Protein AF-A0A7V5CIL2-F1 (afdb_monomer_lite)

Structure (mmCIF, N/CA/C/O backbone):
data_AF-A0A7V5CIL2-F1
#
_entry.id   AF-A0A7V5CIL2-F1
#
loop_
_atom_site.group_PDB
_atom_site.id
_atom_site.type_symbol
_atom_site.label_atom_id
_atom_site.label_alt_id
_atom_site.label_comp_id
_atom_site.label_asym_id
_atom_site.label_entity_id
_atom_site.label_seq_id
_atom_site.pdbx_PDB_ins_code
_atom_site.Cartn_x
_atom_site.Cartn_y
_atom_site.Cartn_z
_atom_site.occupancy
_atom_site.B_iso_or_equiv
_atom_site.auth_seq_id
_atom_site.auth_comp_id
_atom_site.auth_asym_id
_atom_site.auth_atom_id
_atom_site.pdbx_PDB_model_num
ATOM 1 N N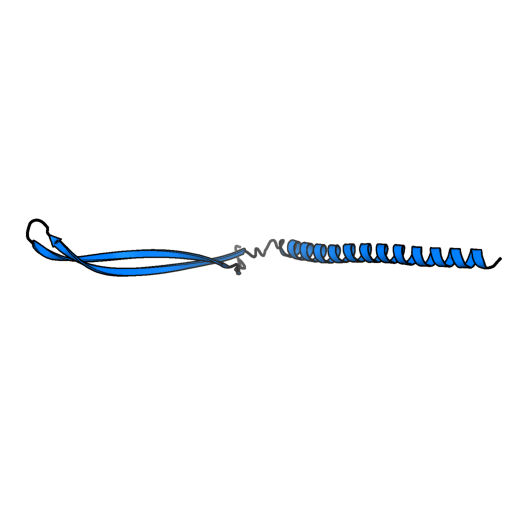 . MET A 1 1 ? 38.265 7.151 -47.325 1.00 55.19 1 MET A N 1
ATOM 2 C CA . MET A 1 1 ? 36.914 7.677 -47.001 1.00 55.19 1 MET A CA 1
ATOM 3 C C . MET A 1 1 ? 36.139 6.842 -45.958 1.00 55.19 1 MET A C 1
ATOM 5 O O . MET A 1 1 ? 34.947 7.054 -45.795 1.00 55.19 1 MET A O 1
ATOM 9 N N . HIS A 1 2 ? 36.785 5.976 -45.162 1.00 60.03 2 HIS A N 1
ATOM 10 C CA . HIS A 1 2 ? 36.087 5.050 -44.244 1.00 60.03 2 HIS A CA 1
ATOM 11 C C . HIS A 1 2 ? 35.581 5.671 -42.927 1.00 60.03 2 HIS A C 1
ATOM 13 O O . HIS A 1 2 ? 34.671 5.134 -42.307 1.00 60.03 2 HIS A O 1
ATOM 19 N N . LYS A 1 3 ? 36.109 6.835 -42.518 1.00 70.31 3 LYS A N 1
ATOM 20 C CA . LYS A 1 3 ? 35.772 7.454 -41.221 1.00 70.31 3 LYS A CA 1
ATOM 21 C C . LYS A 1 3 ? 34.318 7.945 -41.127 1.00 70.31 3 LYS A C 1
ATOM 23 O O . LYS A 1 3 ? 33.724 7.878 -40.063 1.00 70.31 3 LYS A O 1
ATOM 28 N N . LYS A 1 4 ? 33.719 8.391 -42.240 1.00 73.56 4 LYS A N 1
ATOM 29 C CA . LYS A 1 4 ? 32.335 8.908 -42.257 1.00 73.56 4 LYS A CA 1
ATOM 30 C C . LYS A 1 4 ? 31.290 7.796 -42.090 1.00 73.56 4 LYS A C 1
ATOM 32 O O . LYS A 1 4 ? 30.311 7.985 -41.378 1.00 73.56 4 LYS A O 1
ATOM 37 N N . ALA A 1 5 ? 31.524 6.641 -42.716 1.00 77.75 5 ALA A N 1
ATOM 38 C CA . ALA A 1 5 ? 30.656 5.470 -42.590 1.00 77.75 5 ALA A CA 1
ATOM 39 C C . ALA A 1 5 ? 30.750 4.820 -41.194 1.00 77.75 5 ALA A C 1
ATOM 41 O O . ALA A 1 5 ? 29.776 4.270 -40.697 1.00 77.75 5 ALA A O 1
ATOM 42 N N . GLN A 1 6 ? 31.905 4.921 -40.532 1.00 82.31 6 GLN A N 1
ATOM 43 C CA . GLN A 1 6 ? 32.068 4.426 -39.166 1.00 82.31 6 GLN A CA 1
ATOM 44 C C . GLN A 1 6 ? 31.294 5.282 -38.153 1.00 82.31 6 GLN A C 1
ATOM 46 O O . GLN A 1 6 ? 30.562 4.739 -37.333 1.00 82.31 6 GLN A O 1
ATOM 51 N N . SER A 1 7 ? 31.377 6.612 -38.256 1.00 84.81 7 SER A N 1
ATOM 52 C CA . SER A 1 7 ? 30.639 7.502 -37.352 1.00 84.81 7 SER A CA 1
ATOM 53 C C . SER A 1 7 ? 29.121 7.399 -37.524 1.00 84.81 7 SER A C 1
ATOM 55 O O . SER A 1 7 ? 28.398 7.443 -36.538 1.00 84.81 7 SER A O 1
ATOM 57 N N . ILE A 1 8 ? 28.603 7.215 -38.748 1.00 91.56 8 ILE A N 1
ATOM 58 C CA . ILE A 1 8 ? 27.147 7.072 -38.944 1.00 91.56 8 ILE A CA 1
ATOM 59 C C . ILE A 1 8 ? 26.597 5.766 -38.352 1.00 91.56 8 ILE A C 1
ATOM 61 O O . ILE A 1 8 ? 25.478 5.755 -37.847 1.00 91.56 8 ILE A O 1
ATOM 65 N N . ILE A 1 9 ? 27.393 4.689 -38.354 1.00 90.75 9 ILE A N 1
ATOM 66 C CA . ILE A 1 9 ? 27.027 3.421 -37.708 1.00 90.75 9 ILE A CA 1
ATOM 67 C C . ILE A 1 9 ? 26.960 3.590 -36.190 1.00 90.75 9 ILE A C 1
ATOM 69 O O . ILE A 1 9 ? 26.034 3.089 -35.559 1.00 90.75 9 ILE A O 1
ATOM 73 N N . GLU A 1 10 ? 27.895 4.333 -35.605 1.00 88.31 10 GLU A N 1
ATOM 74 C CA . GLU A 1 10 ? 27.908 4.599 -34.167 1.00 88.31 10 GLU A CA 1
ATOM 75 C C . GLU A 1 10 ? 26.642 5.347 -33.715 1.00 88.31 10 GLU A C 1
ATOM 77 O O . GLU A 1 10 ? 25.959 4.914 -32.783 1.00 88.31 10 GLU A O 1
ATOM 82 N N . TYR A 1 11 ? 26.249 6.396 -34.446 1.00 92.94 11 TYR A N 1
ATOM 83 C CA . TYR A 1 11 ? 25.000 7.113 -34.170 1.00 92.94 11 TYR A CA 1
ATOM 84 C C . TYR A 1 11 ? 23.754 6.249 -34.408 1.00 92.94 11 TYR A C 1
ATOM 86 O O . TYR A 1 11 ? 22.789 6.345 -33.648 1.00 92.94 11 TYR A O 1
ATOM 94 N N . ALA A 1 12 ? 23.765 5.380 -35.423 1.00 94.00 12 ALA A N 1
ATOM 95 C CA . ALA A 1 12 ? 22.652 4.474 -35.699 1.00 94.00 12 ALA A CA 1
ATOM 96 C C . ALA A 1 12 ? 22.435 3.459 -34.565 1.00 94.00 12 ALA A C 1
ATOM 98 O O . ALA A 1 12 ? 21.294 3.218 -34.171 1.00 94.00 12 ALA A O 1
ATOM 99 N N . VAL A 1 13 ? 23.514 2.904 -34.003 1.00 94.94 13 VAL A N 1
ATOM 100 C CA . VAL A 1 13 ? 23.432 1.968 -32.870 1.00 94.94 13 VAL A CA 1
ATOM 101 C C . VAL A 1 13 ? 22.932 2.673 -31.610 1.00 94.94 13 VAL A C 1
ATOM 103 O O .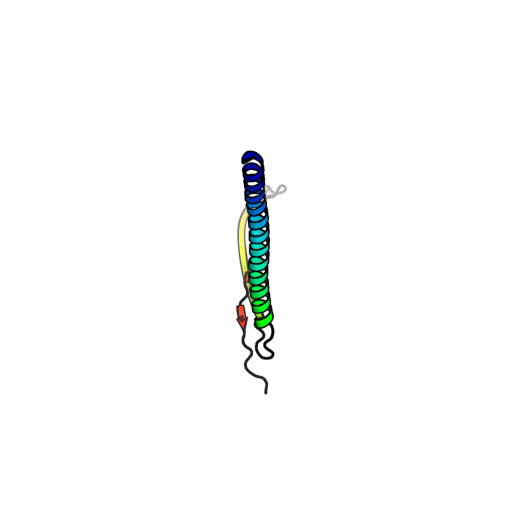 VAL A 1 13 ? 22.041 2.156 -30.936 1.00 94.94 13 VAL A O 1
ATOM 106 N N . MET A 1 14 ? 23.430 3.878 -31.318 1.00 95.19 14 MET A N 1
ATOM 107 C CA . MET A 1 14 ? 22.947 4.660 -30.177 1.00 95.19 14 MET A CA 1
ATOM 108 C C . MET A 1 14 ? 21.442 4.957 -30.294 1.00 95.19 14 MET A C 1
ATOM 110 O O . MET A 1 14 ? 20.691 4.772 -29.333 1.00 95.19 14 MET A O 1
ATOM 114 N N . LEU A 1 15 ? 20.985 5.366 -31.480 1.00 94.44 15 LEU A N 1
ATOM 115 C CA . LEU A 1 15 ? 19.575 5.645 -31.739 1.00 94.44 15 LEU A CA 1
ATOM 116 C C . LEU A 1 15 ? 18.710 4.381 -31.613 1.00 94.44 15 LEU A C 1
ATOM 118 O O . LEU A 1 15 ? 17.639 4.430 -31.007 1.00 94.44 15 LEU A O 1
ATOM 122 N N . ALA A 1 16 ? 19.179 3.243 -32.133 1.00 96.38 16 ALA A N 1
ATOM 123 C CA . ALA A 1 16 ? 18.475 1.968 -32.033 1.00 96.38 16 ALA A CA 1
ATOM 124 C C . ALA A 1 16 ? 18.260 1.538 -30.572 1.00 96.38 16 ALA A C 1
ATOM 126 O O . ALA A 1 16 ? 17.161 1.107 -30.222 1.00 96.38 16 ALA A O 1
ATOM 127 N N . CYS A 1 17 ? 19.259 1.724 -29.701 1.00 96.56 17 CYS A N 1
ATOM 128 C CA . CYS A 1 17 ? 19.128 1.453 -28.267 1.00 96.56 17 CYS A CA 1
ATOM 129 C C . CYS A 1 17 ? 18.032 2.304 -27.608 1.00 96.56 17 CYS A C 1
ATOM 131 O O . CYS A 1 17 ? 17.225 1.782 -26.838 1.00 96.56 17 CYS A O 1
ATOM 133 N N . ILE A 1 18 ? 17.962 3.598 -27.937 1.00 96.75 18 ILE A N 1
ATOM 134 C CA . ILE A 1 18 ? 16.936 4.505 -27.398 1.00 96.75 18 ILE A CA 1
ATOM 135 C C . ILE A 1 18 ? 15.543 4.070 -27.862 1.00 96.75 18 ILE A C 1
ATOM 137 O O . ILE A 1 18 ? 14.626 3.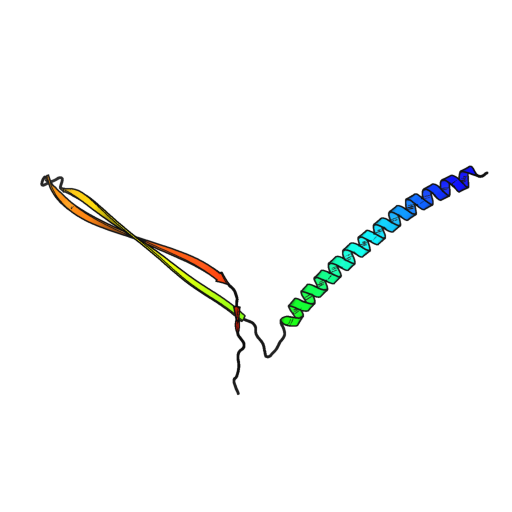944 -27.050 1.00 96.75 18 ILE A O 1
ATOM 141 N N . VAL A 1 19 ? 15.380 3.788 -29.157 1.00 97.25 19 VAL A N 1
ATOM 142 C CA . VAL A 1 19 ? 14.098 3.336 -29.718 1.00 97.25 19 VAL A CA 1
ATOM 143 C C . VAL A 1 19 ? 13.658 2.015 -29.083 1.00 97.25 19 VAL A C 1
ATOM 145 O O . VAL A 1 19 ? 12.492 1.871 -28.711 1.00 97.25 19 VAL A O 1
ATOM 148 N N . PHE A 1 20 ? 14.582 1.072 -28.893 1.00 97.19 20 PHE A N 1
ATOM 149 C CA . PHE A 1 20 ? 14.287 -0.205 -28.249 1.00 97.19 20 PHE A CA 1
ATOM 150 C C . PHE A 1 20 ? 13.811 -0.026 -26.800 1.00 97.19 20 PHE A C 1
ATOM 152 O O . PHE A 1 20 ? 12.812 -0.628 -26.404 1.00 97.19 20 PHE A O 1
ATOM 159 N N . ALA A 1 21 ? 14.459 0.854 -26.031 1.00 96.19 21 ALA A N 1
ATOM 160 C CA . ALA A 1 21 ? 14.053 1.165 -24.661 1.00 96.19 21 ALA A CA 1
ATOM 161 C C . ALA A 1 21 ? 12.639 1.774 -24.594 1.00 96.19 21 ALA A C 1
ATOM 163 O O . ALA A 1 21 ? 11.828 1.374 -23.756 1.00 96.19 21 ALA A O 1
ATOM 164 N N . LEU A 1 22 ? 12.306 2.687 -25.511 1.00 96.19 22 LEU A N 1
ATOM 165 C CA . LEU A 1 22 ? 10.973 3.296 -25.579 1.00 96.19 22 LEU A CA 1
ATOM 166 C C . LEU A 1 22 ? 9.884 2.271 -25.929 1.00 96.19 22 LEU A C 1
ATOM 168 O O . LEU A 1 22 ? 8.813 2.264 -25.317 1.00 96.19 22 LEU A O 1
ATOM 172 N N . ILE A 1 23 ? 10.157 1.372 -26.881 1.00 96.25 23 ILE A N 1
ATOM 173 C CA . ILE A 1 23 ? 9.232 0.289 -27.241 1.00 96.25 23 ILE A CA 1
ATOM 174 C C . ILE A 1 23 ? 9.029 -0.656 -26.051 1.00 96.25 23 ILE A C 1
ATOM 176 O O . ILE A 1 23 ? 7.888 -1.003 -25.736 1.00 96.25 23 ILE A O 1
ATOM 180 N N . ALA A 1 24 ? 10.108 -1.032 -25.358 1.00 95.25 24 ALA A N 1
ATOM 181 C CA . ALA A 1 24 ? 10.040 -1.885 -24.175 1.00 95.25 24 ALA A CA 1
ATOM 182 C C . ALA A 1 24 ? 9.188 -1.251 -23.063 1.00 95.25 24 ALA A C 1
ATOM 184 O O . ALA A 1 24 ? 8.319 -1.918 -22.498 1.00 95.25 24 ALA A O 1
ATOM 185 N N . MET A 1 25 ? 9.361 0.049 -22.803 1.00 94.19 25 MET A N 1
ATOM 186 C CA . MET A 1 25 ? 8.564 0.774 -21.811 1.00 94.19 25 MET A CA 1
ATOM 187 C C . MET A 1 25 ? 7.078 0.828 -22.190 1.00 94.19 25 MET A C 1
ATOM 189 O O . MET A 1 25 ? 6.213 0.556 -21.354 1.00 94.19 25 MET A O 1
ATOM 193 N N . ARG A 1 26 ? 6.756 1.099 -23.463 1.00 91.31 26 ARG A N 1
ATOM 194 C CA . ARG A 1 26 ? 5.368 1.077 -23.959 1.00 91.31 26 ARG A CA 1
ATOM 195 C C . ARG A 1 26 ? 4.722 -0.299 -23.778 1.00 91.31 26 ARG A C 1
ATOM 197 O O . ARG A 1 26 ? 3.553 -0.406 -23.397 1.00 91.31 26 ARG A O 1
ATOM 204 N N . LEU A 1 27 ? 5.477 -1.357 -24.050 1.00 90.88 27 LEU A N 1
ATOM 205 C CA . LEU A 1 27 ? 5.010 -2.733 -23.935 1.00 90.88 27 LEU A CA 1
ATOM 206 C C . LEU A 1 27 ? 4.797 -3.155 -22.472 1.00 90.88 27 LEU A C 1
ATOM 208 O O . LEU A 1 27 ? 3.845 -3.870 -22.169 1.00 90.88 27 LEU A O 1
ATOM 212 N N . TYR A 1 28 ? 5.639 -2.672 -21.557 1.00 91.50 28 TYR A N 1
ATOM 213 C CA . TYR A 1 28 ? 5.476 -2.882 -20.118 1.00 91.50 28 TYR A CA 1
ATOM 214 C C . TYR A 1 28 ? 4.172 -2.261 -19.597 1.00 91.50 28 TYR A C 1
ATOM 216 O O . TYR A 1 28 ? 3.374 -2.945 -18.956 1.00 91.50 28 TYR A O 1
ATOM 224 N N . ILE A 1 29 ? 3.917 -0.992 -19.937 1.00 89.12 29 ILE A N 1
ATOM 225 C CA . ILE A 1 29 ? 2.712 -0.268 -19.500 1.00 89.12 29 ILE A CA 1
ATOM 226 C C . ILE A 1 29 ? 1.448 -0.956 -20.025 1.00 89.12 29 ILE A C 1
ATOM 228 O O . ILE A 1 29 ? 0.523 -1.226 -19.262 1.00 89.12 29 ILE A O 1
ATOM 232 N N . THR A 1 30 ? 1.417 -1.285 -21.318 1.00 88.19 30 THR A N 1
ATOM 233 C CA . THR A 1 30 ? 0.241 -1.918 -21.937 1.00 88.19 30 THR A CA 1
ATOM 234 C C . THR A 1 30 ? -0.046 -3.306 -21.366 1.00 88.19 30 THR A C 1
ATOM 236 O O . THR A 1 30 ? -1.208 -3.616 -21.117 1.00 88.19 30 THR A O 1
ATOM 239 N N . ARG A 1 31 ? 0.980 -4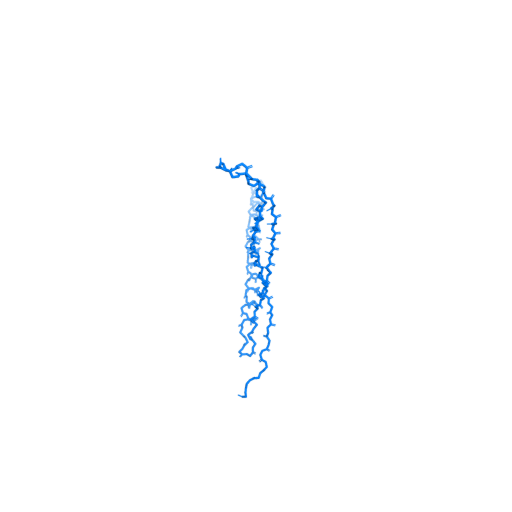.113 -21.059 1.00 87.56 31 ARG A N 1
ATOM 240 C CA . ARG A 1 31 ? 0.798 -5.407 -20.376 1.00 87.56 31 ARG A CA 1
ATOM 241 C C . ARG A 1 31 ? 0.307 -5.257 -18.939 1.00 87.56 31 ARG A C 1
ATOM 243 O O . ARG A 1 31 ? -0.589 -5.991 -18.531 1.00 87.56 31 ARG A O 1
ATOM 250 N N . GLY A 1 32 ? 0.839 -4.291 -18.189 1.00 83.50 32 GLY A N 1
ATOM 251 C CA . GLY A 1 32 ? 0.375 -4.005 -16.829 1.00 83.50 32 GLY A CA 1
ATOM 252 C C . GLY A 1 32 ? -1.085 -3.546 -16.797 1.00 83.50 32 GLY A C 1
ATOM 253 O O . GLY A 1 32 ? -1.868 -4.011 -15.970 1.00 83.50 32 GLY A O 1
ATOM 254 N N . MET A 1 33 ? -1.476 -2.685 -17.739 1.00 82.81 33 MET A N 1
ATOM 255 C CA . MET A 1 33 ? -2.862 -2.237 -17.877 1.00 82.81 33 MET A CA 1
ATOM 256 C C . MET A 1 33 ? -3.798 -3.368 -18.300 1.00 82.81 33 MET A C 1
ATOM 258 O O . MET A 1 33 ? -4.873 -3.483 -17.729 1.00 82.81 33 MET A O 1
ATOM 262 N N . GLN A 1 34 ? -3.403 -4.226 -19.244 1.00 83.06 34 GLN A N 1
ATOM 263 C CA . GLN A 1 34 ? -4.213 -5.381 -19.648 1.00 83.06 34 GLN A CA 1
ATOM 264 C C . GLN A 1 34 ? -4.437 -6.365 -18.494 1.00 83.06 34 GLN A C 1
ATOM 266 O O . GLN A 1 34 ? -5.552 -6.845 -18.331 1.00 83.06 34 GLN A O 1
ATOM 271 N N . GLY A 1 35 ? -3.424 -6.612 -17.656 1.00 81.94 35 GLY A N 1
ATOM 272 C CA . GLY A 1 35 ? -3.578 -7.436 -16.452 1.00 81.94 35 GLY A CA 1
ATOM 273 C C . GLY A 1 35 ? -4.563 -6.836 -15.445 1.00 81.94 35 GLY A C 1
ATOM 274 O O . GLY A 1 35 ? -5.436 -7.538 -14.947 1.00 81.94 35 GLY A O 1
ATOM 275 N N . ARG A 1 36 ? -4.485 -5.521 -15.207 1.00 79.50 36 ARG A N 1
ATOM 276 C CA . ARG A 1 36 ? -5.435 -4.814 -14.330 1.00 79.50 36 ARG A CA 1
ATOM 277 C C . ARG A 1 36 ? -6.845 -4.755 -14.908 1.00 79.50 36 ARG A C 1
ATOM 279 O O . ARG A 1 36 ? -7.802 -4.956 -14.179 1.00 79.50 36 ARG A O 1
ATOM 286 N N . LEU A 1 37 ? -6.987 -4.498 -16.207 1.00 76.12 37 LEU A N 1
ATOM 287 C CA . LEU A 1 37 ? -8.284 -4.496 -16.886 1.00 76.12 37 LEU A CA 1
ATOM 288 C C . LEU A 1 37 ? -8.918 -5.886 -16.874 1.00 76.12 37 LEU A C 1
ATOM 290 O O . LEU A 1 37 ? -10.124 -5.982 -16.706 1.00 76.12 37 LEU A O 1
ATOM 294 N N . ARG A 1 38 ? -8.118 -6.949 -17.012 1.00 77.62 38 ARG A N 1
ATOM 295 C CA . ARG A 1 38 ? -8.569 -8.335 -16.858 1.00 77.62 38 ARG A CA 1
ATOM 296 C C . ARG A 1 38 ? -9.075 -8.595 -15.440 1.00 77.62 38 ARG A C 1
ATOM 298 O O . ARG A 1 38 ? -10.178 -9.092 -15.308 1.00 77.62 38 ARG A O 1
ATOM 305 N N . GLN A 1 39 ? -8.318 -8.199 -14.416 1.00 77.25 39 GLN A N 1
ATOM 306 C CA . GLN A 1 39 ? -8.741 -8.310 -13.013 1.00 77.25 39 GLN A CA 1
ATOM 307 C C . GLN A 1 39 ? -10.049 -7.555 -12.756 1.00 77.25 39 GLN A C 1
ATOM 309 O O . GLN A 1 39 ? -11.001 -8.139 -12.267 1.00 77.25 39 GLN A O 1
ATOM 314 N N . VAL A 1 40 ? -10.141 -6.295 -13.189 1.00 75.19 40 VAL A N 1
ATOM 315 C CA . VAL A 1 40 ? -11.361 -5.487 -13.039 1.00 75.19 40 VAL A CA 1
ATOM 316 C C . VAL A 1 40 ? -12.533 -6.070 -13.834 1.00 75.19 40 VAL A C 1
ATOM 318 O O . VAL A 1 40 ? -13.662 -6.039 -13.363 1.00 75.19 40 VAL A O 1
ATOM 321 N N . ALA A 1 41 ? -12.299 -6.600 -15.035 1.00 74.31 41 ALA A N 1
ATOM 322 C CA . ALA A 1 41 ? -13.341 -7.253 -15.823 1.00 74.31 41 ALA A CA 1
ATOM 323 C C . ALA A 1 41 ? -13.803 -8.573 -15.189 1.00 74.31 41 ALA A C 1
ATOM 325 O O . ALA A 1 41 ? -14.993 -8.864 -15.231 1.00 74.31 41 ALA A O 1
ATOM 326 N N . ASP A 1 42 ? -12.892 -9.342 -14.591 1.00 71.25 42 ASP A N 1
ATOM 327 C CA . ASP A 1 42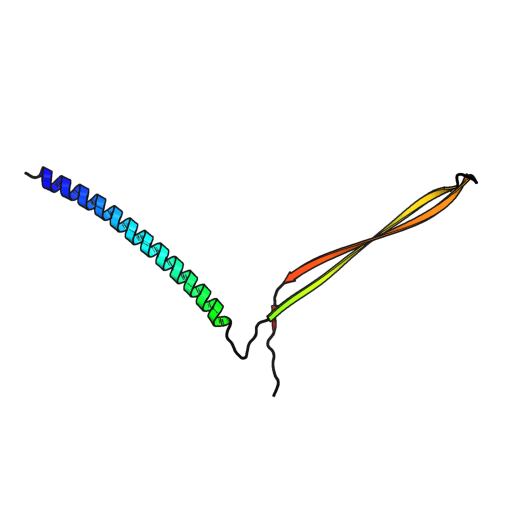 ? -13.209 -10.575 -13.868 1.00 71.25 42 ASP A CA 1
ATOM 328 C C . ASP A 1 42 ? -13.940 -10.261 -12.535 1.00 71.25 42 ASP A C 1
ATOM 330 O O . ASP A 1 42 ? -14.858 -10.992 -12.163 1.00 71.25 42 ASP A O 1
ATOM 334 N N . ASP A 1 43 ? -13.626 -9.146 -11.861 1.00 66.75 43 ASP A N 1
ATOM 335 C CA . ASP A 1 43 ? -14.336 -8.658 -10.662 1.00 66.75 43 ASP A CA 1
ATOM 336 C C . ASP A 1 43 ? -15.743 -8.128 -10.996 1.00 66.75 43 ASP A C 1
ATOM 338 O O . ASP A 1 43 ? -16.722 -8.451 -10.325 1.00 66.75 43 ASP A O 1
ATOM 342 N N . LEU A 1 44 ? -15.874 -7.337 -12.067 1.00 64.62 44 LEU A N 1
ATOM 343 C CA . LEU A 1 44 ? -17.171 -6.837 -12.541 1.00 64.62 44 LEU A CA 1
ATOM 344 C C . LEU A 1 44 ? -18.026 -7.950 -13.165 1.00 64.62 44 LEU A C 1
ATOM 346 O O . LEU A 1 44 ? -19.250 -7.914 -13.061 1.00 64.62 44 LEU A O 1
ATOM 350 N N . GLY A 1 45 ? -17.401 -8.937 -13.808 1.00 63.41 45 GLY A N 1
ATOM 351 C CA . GLY A 1 45 ? -18.077 -10.078 -14.426 1.00 63.41 45 GLY A CA 1
ATOM 352 C C . GLY A 1 45 ? -18.673 -11.052 -13.408 1.00 63.41 45 GLY A C 1
ATOM 353 O O . GLY A 1 45 ? -19.717 -11.638 -13.674 1.00 63.41 45 GLY A O 1
ATOM 354 N N . GLN A 1 46 ? -18.065 -11.181 -12.227 1.00 59.47 46 GLN A N 1
ATOM 355 C CA . GLN A 1 46 ? -18.616 -11.962 -11.111 1.00 59.47 46 GLN A CA 1
ATOM 356 C C . GLN A 1 46 ? -19.750 -11.243 -10.362 1.00 59.47 46 GLN A C 1
ATOM 358 O O . GLN A 1 46 ? -20.456 -11.872 -9.580 1.00 59.47 46 GLN A O 1
ATOM 363 N N . ALA A 1 47 ? -19.953 -9.943 -10.599 1.00 55.66 47 ALA A N 1
ATOM 364 C CA . ALA A 1 47 ? -20.958 -9.140 -9.903 1.00 55.66 47 ALA A CA 1
ATOM 365 C C . ALA A 1 47 ? -22.358 -9.172 -10.548 1.00 55.66 47 ALA A C 1
ATOM 367 O O . ALA A 1 47 ? -23.290 -8.589 -9.994 1.00 55.66 47 ALA A O 1
ATOM 368 N N . TYR A 1 48 ? -22.536 -9.824 -11.705 1.00 53.91 48 TYR A N 1
ATOM 369 C CA . TYR A 1 48 ? -23.850 -9.969 -12.338 1.00 53.91 48 TYR A CA 1
ATOM 370 C C . TYR A 1 48 ? -24.245 -11.438 -12.475 1.00 53.91 48 TYR A C 1
ATOM 372 O O . TYR A 1 48 ? -24.096 -12.056 -13.528 1.00 53.91 48 TYR A O 1
ATOM 380 N N . ASP A 1 49 ? -24.810 -11.969 -11.397 1.00 56.84 49 ASP A N 1
ATOM 381 C CA . ASP A 1 49 ? -25.649 -13.157 -11.437 1.00 56.84 49 ASP A CA 1
ATOM 382 C C . ASP A 1 49 ? -27.062 -12.763 -10.958 1.00 56.84 49 ASP A C 1
ATOM 384 O O . ASP A 1 49 ? -27.240 -12.424 -9.786 1.00 56.84 49 ASP A O 1
ATOM 388 N N . PRO A 1 50 ? -28.095 -12.787 -11.827 1.00 55.28 50 PRO A N 1
ATOM 389 C CA . PRO A 1 50 ? -29.467 -12.463 -11.431 1.00 55.28 50 PRO A CA 1
ATOM 390 C C . PRO A 1 50 ? -30.070 -13.452 -10.416 1.00 55.28 50 PRO A C 1
ATOM 392 O O . PRO A 1 50 ? -31.185 -13.227 -9.947 1.00 55.28 50 PRO A O 1
ATOM 395 N N . ARG A 1 51 ? -29.368 -14.545 -10.082 1.00 52.91 51 ARG A N 1
ATOM 396 C CA . ARG A 1 51 ? -29.763 -15.560 -9.095 1.00 52.91 51 ARG A CA 1
ATOM 397 C C . ARG A 1 51 ? -28.784 -15.698 -7.921 1.00 52.91 51 ARG A C 1
ATOM 399 O O . ARG A 1 51 ? -29.123 -16.400 -6.974 1.00 52.91 51 ARG A O 1
ATOM 406 N N . HIS A 1 52 ? -27.627 -15.027 -7.937 1.00 49.22 52 HIS A N 1
ATOM 407 C CA . HIS A 1 52 ? -26.649 -15.062 -6.842 1.00 49.22 52 HIS A CA 1
ATOM 408 C C . HIS A 1 52 ? -26.222 -13.650 -6.437 1.00 49.22 52 HIS A C 1
ATOM 410 O O . HIS A 1 52 ? -25.365 -13.025 -7.053 1.00 49.22 52 HIS A O 1
ATOM 416 N N . THR A 1 53 ? -26.814 -13.150 -5.352 1.00 51.47 53 THR A N 1
ATOM 417 C CA . THR A 1 53 ? -26.309 -11.973 -4.639 1.00 51.47 53 THR A CA 1
ATOM 418 C C . THR A 1 53 ? -25.446 -12.452 -3.481 1.00 51.47 53 THR A C 1
ATOM 420 O O . THR A 1 53 ? -25.963 -12.839 -2.440 1.00 51.47 53 THR A O 1
ATOM 423 N N . THR A 1 54 ? -24.130 -12.424 -3.659 1.00 48.56 54 THR A N 1
ATOM 424 C CA . THR A 1 54 ? -23.167 -12.644 -2.575 1.00 48.56 54 THR A CA 1
ATOM 425 C C . THR A 1 54 ? -23.160 -11.390 -1.700 1.00 48.56 54 THR A C 1
ATOM 427 O O . THR A 1 54 ? -22.506 -10.402 -2.029 1.00 48.56 54 THR A O 1
ATOM 430 N N . SER A 1 55 ? -23.949 -11.385 -0.624 1.00 47.03 55 SER A N 1
ATOM 431 C CA . SER A 1 55 ? -23.882 -10.336 0.395 1.00 47.03 55 SER A CA 1
ATOM 432 C C . SER A 1 55 ? -23.043 -10.832 1.550 1.00 47.03 55 SER A C 1
ATOM 434 O O . SER A 1 55 ? -23.364 -11.841 2.167 1.00 47.03 55 SER A O 1
ATOM 436 N N . ASP A 1 56 ? -21.966 -10.111 1.811 1.00 45.56 56 ASP A N 1
ATOM 437 C CA . ASP A 1 56 ? -21.085 -10.413 2.906 1.00 45.56 56 ASP A CA 1
ATOM 438 C C . ASP A 1 56 ? -21.496 -9.605 4.157 1.00 45.56 56 ASP A C 1
ATOM 440 O O . ASP A 1 56 ? -21.394 -8.378 4.158 1.00 45.56 56 ASP A O 1
ATOM 444 N N . ILE A 1 57 ? -21.974 -10.241 5.235 1.00 52.25 57 ILE A N 1
ATOM 445 C CA . ILE A 1 57 ? -22.350 -9.521 6.474 1.00 52.25 57 ILE A CA 1
ATOM 446 C C . ILE A 1 57 ? -21.836 -10.272 7.707 1.00 52.25 57 ILE A C 1
ATOM 448 O O . ILE A 1 57 ? -22.446 -11.234 8.156 1.00 52.25 57 ILE A O 1
ATOM 452 N N . THR A 1 58 ? -20.746 -9.812 8.332 1.00 45.06 58 THR A N 1
ATOM 453 C CA . THR A 1 58 ? -20.352 -10.275 9.677 1.00 45.06 58 THR A CA 1
ATOM 454 C C . THR A 1 58 ? -20.472 -9.136 10.680 1.00 45.06 58 THR A C 1
ATOM 456 O O . THR A 1 58 ? -19.766 -8.128 10.614 1.00 45.06 58 THR A O 1
ATOM 459 N N . THR A 1 59 ? -21.375 -9.319 11.642 1.00 51.19 59 THR A N 1
ATOM 460 C CA . THR A 1 59 ? -2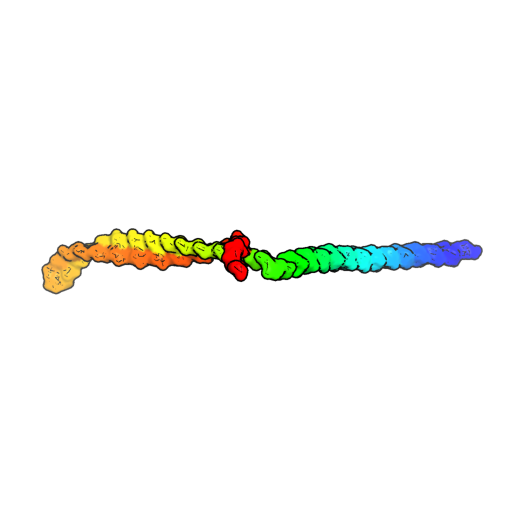1.562 -8.409 12.774 1.00 51.19 59 THR A CA 1
ATOM 461 C C . THR A 1 59 ? -21.089 -9.113 14.040 1.00 51.19 59 THR A C 1
ATOM 463 O O . THR A 1 59 ? -21.796 -9.961 14.575 1.00 51.19 59 THR A O 1
ATOM 466 N N . GLN A 1 60 ? -19.890 -8.776 14.517 1.00 44.09 60 GLN A N 1
ATOM 467 C CA . GLN A 1 60 ? -19.383 -9.242 15.805 1.00 44.09 60 GLN A CA 1
ATOM 468 C C . GLN A 1 60 ? -19.611 -8.148 16.850 1.00 44.09 60 GLN A C 1
ATOM 470 O O . GLN A 1 60 ? -19.104 -7.034 16.721 1.00 44.09 60 GLN A O 1
ATOM 475 N N . VAL A 1 61 ? -20.417 -8.458 17.866 1.00 55.00 61 VAL A N 1
ATOM 476 C CA . VAL A 1 61 ? -20.667 -7.573 19.010 1.00 55.00 61 VAL A CA 1
ATOM 477 C C . VAL A 1 61 ? -20.030 -8.219 20.233 1.00 55.00 61 VAL A C 1
ATOM 479 O O . VAL A 1 61 ? -20.567 -9.180 20.779 1.00 55.00 61 VAL A O 1
ATOM 482 N N . GLY A 1 62 ? -18.862 -7.719 20.632 1.00 54.19 62 GLY A N 1
ATOM 483 C CA . GLY A 1 62 ? -18.209 -8.070 21.890 1.00 54.19 62 GLY A CA 1
ATOM 484 C C . GLY A 1 62 ? -18.376 -6.928 22.887 1.00 54.19 62 GLY A C 1
ATOM 485 O O . GLY A 1 62 ? -18.051 -5.785 22.575 1.00 54.19 62 GLY A O 1
ATOM 486 N N . GLY A 1 63 ? -18.910 -7.224 24.071 1.00 56.97 63 GLY A N 1
ATOM 487 C CA . GLY A 1 63 ? -18.963 -6.273 25.181 1.00 56.97 63 GLY A CA 1
ATOM 488 C C . GLY A 1 63 ? -17.899 -6.623 26.211 1.00 56.97 63 GLY A C 1
ATOM 489 O O . GLY A 1 63 ? -17.885 -7.750 26.709 1.00 56.97 63 GLY A O 1
ATOM 490 N N . HIS A 1 64 ? -17.026 -5.675 26.551 1.00 57.78 64 HIS A N 1
ATOM 491 C CA . HIS A 1 64 ? -16.112 -5.819 27.679 1.00 57.78 64 HIS A CA 1
ATOM 492 C C . HIS A 1 64 ? -16.676 -5.036 28.867 1.00 57.78 64 HIS A C 1
ATOM 494 O O . HIS A 1 64 ? -16.879 -3.825 28.794 1.00 57.78 64 HIS A O 1
ATOM 500 N N . THR A 1 65 ? -17.007 -5.740 29.951 1.00 61.44 65 THR A N 1
ATOM 501 C CA . THR A 1 65 ? -17.513 -5.124 31.185 1.00 61.44 65 THR A CA 1
ATOM 502 C C . THR A 1 65 ? -16.470 -5.281 32.276 1.00 61.44 65 THR A C 1
ATOM 504 O O . THR A 1 65 ? -16.206 -6.396 32.726 1.00 61.44 65 THR A O 1
ATOM 507 N N . VAL A 1 66 ? -15.905 -4.161 32.724 1.00 68.56 66 VAL A N 1
ATOM 508 C CA . VAL A 1 66 ? -14.998 -4.129 33.874 1.00 68.56 66 VAL A CA 1
ATOM 509 C C . VAL A 1 66 ? -15.719 -3.441 35.023 1.00 68.56 66 VAL A C 1
ATOM 511 O O . VAL A 1 66 ? -16.096 -2.271 34.936 1.00 68.56 66 VAL A O 1
ATOM 514 N N . THR A 1 67 ? -15.932 -4.191 36.103 1.00 66.62 67 THR A N 1
ATOM 515 C CA . THR A 1 67 ? -16.507 -3.674 37.349 1.00 66.62 67 THR A CA 1
ATOM 516 C C . THR A 1 67 ? -15.400 -3.551 38.382 1.00 66.62 67 THR A C 1
ATOM 518 O O . THR A 1 67 ? -14.799 -4.554 38.763 1.00 66.62 67 THR A O 1
ATOM 521 N N . THR A 1 68 ? -15.150 -2.329 38.848 1.00 73.12 68 THR A N 1
ATOM 522 C CA . THR A 1 68 ? -14.183 -2.064 39.915 1.00 73.12 68 THR A CA 1
ATOM 523 C C . THR A 1 68 ? -14.930 -1.596 41.157 1.00 73.12 68 THR A C 1
ATOM 525 O O . THR A 1 68 ? -15.589 -0.554 41.144 1.00 73.12 68 THR A O 1
ATOM 528 N N . THR A 1 69 ? -14.810 -2.358 42.243 1.00 75.56 69 THR A N 1
ATOM 529 C CA . THR A 1 69 ? -15.392 -2.025 43.548 1.00 75.56 69 THR A CA 1
ATOM 530 C C . THR A 1 69 ? -14.292 -1.535 44.479 1.00 75.56 69 THR A C 1
ATOM 532 O O . THR A 1 69 ? -13.367 -2.280 44.789 1.00 75.56 69 THR A O 1
ATOM 535 N N . ASN A 1 70 ? -14.399 -0.289 44.940 1.00 79.81 70 ASN A N 1
ATOM 536 C CA . ASN A 1 70 ? -13.491 0.293 45.925 1.00 79.81 70 ASN A CA 1
ATOM 537 C C . ASN A 1 70 ? -14.262 0.643 47.200 1.00 79.81 70 ASN A C 1
ATOM 539 O O . ASN A 1 70 ? -15.330 1.255 47.146 1.00 79.81 70 ASN A O 1
ATOM 543 N N . THR A 1 71 ? -13.706 0.297 48.357 1.00 76.88 71 THR A N 1
ATOM 544 C CA . THR A 1 71 ? -14.232 0.714 49.662 1.00 76.88 71 THR A CA 1
ATOM 545 C C . THR A 1 71 ? -13.438 1.908 50.169 1.00 76.88 71 THR A C 1
ATOM 547 O O . THR A 1 71 ? -12.212 1.837 50.253 1.00 76.88 71 THR A O 1
ATOM 550 N N . GLN A 1 72 ? -14.121 2.992 50.521 1.00 77.69 72 GLN A N 1
ATOM 551 C CA . GLN A 1 72 ? -13.516 4.173 51.128 1.00 77.69 72 GLN A CA 1
ATOM 552 C C . GLN A 1 72 ? -14.113 4.391 52.513 1.00 77.69 72 GLN A C 1
ATOM 554 O O . GLN A 1 72 ? -15.323 4.282 52.704 1.00 77.69 72 GLN A O 1
ATOM 559 N N . THR A 1 73 ? -13.266 4.707 53.484 1.00 76.56 73 THR A N 1
ATOM 560 C CA . THR A 1 73 ? -13.721 5.112 54.814 1.00 76.56 73 THR A CA 1
ATOM 561 C C . THR A 1 73 ? -13.898 6.621 54.806 1.00 76.56 73 THR A C 1
ATOM 563 O O . THR A 1 73 ? -12.923 7.352 54.643 1.00 76.56 73 THR A O 1
ATOM 566 N N . ILE A 1 74 ? -15.135 7.085 54.962 1.00 78.44 74 ILE A N 1
ATOM 567 C CA . ILE A 1 74 ? -15.456 8.505 55.092 1.00 78.44 74 ILE A CA 1
ATOM 568 C C . ILE A 1 74 ? -15.666 8.808 56.569 1.00 78.44 74 ILE A C 1
ATOM 570 O O . ILE A 1 74 ? -16.475 8.164 57.237 1.00 78.44 74 ILE A O 1
ATOM 574 N N . THR A 1 75 ? -14.941 9.803 57.066 1.00 79.38 75 THR A N 1
ATOM 575 C CA . THR A 1 75 ? -15.124 10.338 58.415 1.00 79.38 75 THR A CA 1
ATOM 576 C C . THR A 1 75 ? -16.067 11.532 58.341 1.00 79.38 75 THR A C 1
ATOM 578 O O . THR A 1 75 ? -15.810 12.477 57.594 1.00 79.38 75 THR A O 1
ATOM 581 N N . ASN A 1 76 ? -17.170 11.489 59.090 1.00 78.38 76 ASN A N 1
ATOM 582 C CA . ASN A 1 76 ? -18.127 12.590 59.136 1.00 78.38 76 ASN A CA 1
ATOM 583 C C . ASN A 1 76 ? -17.513 13.781 59.906 1.00 78.38 76 ASN A C 1
ATOM 585 O O . ASN A 1 76 ? -17.162 13.608 61.077 1.00 78.38 76 ASN A O 1
ATOM 589 N N . PRO A 1 77 ? -17.368 14.971 59.293 1.00 72.94 77 PRO A N 1
ATOM 590 C CA . PRO A 1 77 ? -16.721 16.117 59.933 1.00 72.94 77 PRO A CA 1
ATOM 591 C C . PRO A 1 77 ? -17.484 16.662 61.151 1.00 72.94 77 PRO A C 1
ATOM 593 O O . PRO A 1 77 ? -16.864 17.302 61.997 1.00 72.94 77 PRO A O 1
ATOM 596 N N . ASP A 1 78 ? -18.786 16.377 61.270 1.00 78.19 78 ASP A N 1
ATOM 597 C CA . ASP A 1 78 ? -19.631 16.905 62.348 1.00 78.19 78 ASP A CA 1
ATOM 598 C C . ASP A 1 78 ? -19.737 15.961 63.562 1.00 78.19 78 ASP A C 1
ATOM 600 O O . ASP A 1 78 ? -19.972 16.417 64.680 1.00 78.19 78 ASP A O 1
ATOM 604 N N . THR A 1 79 ? -19.554 14.647 63.368 1.00 79.75 79 THR A N 1
ATOM 605 C CA . THR A 1 79 ? -19.715 13.627 64.430 1.00 79.75 79 THR A CA 1
ATOM 606 C C . THR A 1 79 ? -18.456 12.804 64.718 1.00 79.75 79 THR A C 1
ATOM 608 O O . THR A 1 79 ? -18.403 12.119 65.737 1.00 79.75 79 THR A O 1
ATOM 611 N N . GLY A 1 80 ? -17.430 12.855 63.859 1.00 75.62 80 GLY A N 1
ATOM 612 C CA . GLY A 1 80 ? -16.184 12.089 64.012 1.00 75.62 80 GLY A CA 1
ATOM 613 C C . GLY A 1 80 ? -16.320 10.580 63.763 1.00 75.62 80 GLY A C 1
ATOM 614 O O . GLY A 1 80 ? -15.353 9.837 63.928 1.00 75.62 80 GLY A O 1
ATOM 615 N N . GLU A 1 81 ? -17.502 10.112 63.363 1.00 83.50 81 GLU A N 1
ATOM 616 C CA . GLU A 1 81 ? -17.771 8.702 63.089 1.00 83.50 81 GLU A CA 1
ATOM 617 C C . GLU A 1 81 ? -17.223 8.274 61.721 1.00 83.50 81 GLU A C 1
ATOM 619 O O . GLU A 1 81 ? -17.335 8.994 60.724 1.00 83.50 81 GLU A O 1
ATOM 624 N N . ASN A 1 82 ? -16.657 7.064 61.668 1.00 80.44 82 ASN A N 1
ATOM 625 C CA . ASN A 1 82 ? -16.169 6.449 60.437 1.00 80.44 82 ASN A CA 1
ATOM 626 C C . ASN A 1 82 ? -17.266 5.593 59.804 1.00 80.44 82 ASN A C 1
ATOM 628 O O . ASN A 1 82 ? -17.732 4.627 60.404 1.00 80.44 82 ASN A O 1
ATOM 632 N N . THR A 1 83 ? -17.626 5.907 58.563 1.00 79.50 83 THR A N 1
ATOM 633 C CA . THR A 1 83 ? -18.568 5.122 57.760 1.00 79.50 83 THR A CA 1
ATOM 634 C C . THR A 1 83 ? -17.837 4.510 56.570 1.00 79.50 83 THR A C 1
ATOM 636 O O . THR A 1 83 ? -17.096 5.196 55.866 1.00 79.50 83 THR A O 1
ATOM 639 N N . ILE A 1 84 ? -18.039 3.214 56.324 1.00 80.12 84 ILE A N 1
ATOM 640 C CA . ILE A 1 84 ? -17.492 2.531 55.145 1.00 80.12 84 ILE A CA 1
ATOM 641 C C . ILE A 1 84 ? -18.451 2.766 53.977 1.00 80.12 84 ILE A C 1
ATOM 643 O O . ILE A 1 84 ? -19.574 2.263 53.978 1.00 80.12 84 ILE A O 1
ATOM 647 N N . GLN A 1 85 ? -18.009 3.508 52.967 1.00 79.62 85 GLN A N 1
ATOM 648 C CA . GLN A 1 85 ? -18.737 3.684 51.718 1.00 79.62 85 GLN A CA 1
ATOM 649 C C . GLN A 1 85 ? -18.169 2.742 50.651 1.00 79.62 85 GLN A C 1
ATOM 651 O O . GLN A 1 85 ? -16.965 2.710 50.401 1.00 79.62 85 GLN A O 1
ATOM 656 N N . THR A 1 86 ? -19.044 1.974 50.001 1.00 78.31 86 THR A N 1
ATOM 657 C CA . THR A 1 86 ? -18.671 1.135 48.855 1.00 78.31 86 THR A CA 1
ATOM 658 C C . THR A 1 86 ? -19.018 1.879 47.576 1.00 78.31 86 THR A C 1
ATOM 660 O O . THR A 1 86 ? -20.188 2.157 47.321 1.00 78.31 86 THR A O 1
ATOM 663 N N . ILE A 1 87 ? -18.009 2.208 46.774 1.00 77.88 87 ILE A N 1
ATOM 664 C CA . ILE A 1 87 ? -18.181 2.865 45.480 1.00 77.88 87 ILE A CA 1
ATOM 665 C C . ILE A 1 87 ? -17.904 1.827 44.397 1.00 77.88 87 ILE A C 1
ATOM 667 O O . ILE A 1 87 ? -16.825 1.235 44.342 1.00 77.88 87 ILE A O 1
ATOM 671 N N . THR A 1 88 ? -18.896 1.599 43.540 1.00 73.38 88 THR A N 1
ATOM 672 C CA . THR A 1 88 ? -18.793 0.675 42.408 1.00 73.38 88 THR A CA 1
ATOM 673 C C . THR A 1 88 ? -18.790 1.482 41.122 1.00 73.38 88 THR A C 1
ATOM 675 O O . THR A 1 88 ? -19.774 2.153 40.816 1.00 73.38 88 THR A O 1
ATOM 678 N N . THR A 1 89 ? -17.694 1.409 40.368 1.00 75.56 89 THR A N 1
ATOM 679 C CA . THR A 1 89 ? -17.582 2.040 39.050 1.00 75.56 89 THR A CA 1
ATOM 680 C C . THR A 1 89 ? -17.625 0.953 37.986 1.00 75.56 89 THR A C 1
ATOM 682 O O . THR A 1 89 ? -16.835 0.009 38.025 1.00 75.56 89 THR A O 1
ATOM 685 N N . THR A 1 90 ? -18.552 1.088 37.038 1.00 71.00 90 THR A N 1
ATOM 686 C CA . THR A 1 90 ? -18.706 0.163 35.908 1.00 71.00 90 THR A CA 1
ATOM 687 C C . THR A 1 90 ? -18.319 0.889 34.629 1.00 71.00 90 THR A C 1
ATOM 689 O O . THR A 1 90 ? -18.930 1.906 34.309 1.00 71.00 90 THR A O 1
ATOM 692 N N . ASN A 1 91 ? -17.323 0.373 33.909 1.00 72.94 91 ASN A N 1
ATOM 693 C CA . ASN A 1 91 ? -16.966 0.855 32.575 1.00 72.94 91 ASN A CA 1
ATOM 694 C C . ASN A 1 91 ? -17.389 -0.190 31.537 1.00 72.94 91 ASN A C 1
ATOM 696 O O . ASN A 1 91 ? -17.194 -1.392 31.745 1.00 72.94 91 ASN A O 1
ATOM 700 N N . ILE A 1 92 ? -18.001 0.280 30.450 1.00 67.75 92 ILE A N 1
ATOM 701 C CA . ILE A 1 92 ? -18.491 -0.556 29.352 1.00 67.75 92 ILE A CA 1
ATOM 702 C C . ILE A 1 92 ? -17.786 -0.094 28.081 1.00 67.75 92 ILE A C 1
ATOM 704 O O . ILE A 1 92 ? -18.088 0.987 27.574 1.00 67.75 92 ILE A O 1
ATOM 708 N N . ASP A 1 93 ? -16.886 -0.932 27.571 1.00 62.09 93 ASP A N 1
ATOM 709 C CA . ASP A 1 93 ? -16.178 -0.691 26.318 1.00 62.09 93 ASP A CA 1
ATOM 710 C C . ASP A 1 93 ? -16.771 -1.570 25.210 1.00 62.09 93 ASP A C 1
ATOM 712 O O . ASP A 1 93 ? -16.995 -2.774 25.383 1.00 62.09 93 ASP A O 1
ATOM 716 N N . TRP A 1 94 ? -17.045 -0.943 24.066 1.00 59.91 94 TRP A N 1
ATOM 717 C CA . TRP A 1 94 ? -17.606 -1.590 22.884 1.00 59.91 94 TRP A CA 1
ATOM 718 C C . TRP A 1 94 ? -16.532 -1.667 21.801 1.00 59.91 94 TRP A C 1
ATOM 720 O O . TRP A 1 94 ? -16.154 -0.641 21.234 1.00 59.91 94 TRP A O 1
ATOM 730 N N . GLU A 1 95 ? -16.065 -2.871 21.483 1.00 54.09 95 GLU A N 1
ATOM 731 C CA . GLU A 1 95 ? -15.154 -3.106 20.360 1.00 54.09 95 GLU A CA 1
ATOM 732 C C . GLU A 1 95 ? -15.941 -3.692 19.183 1.00 54.09 95 GLU A C 1
ATOM 734 O O . GLU A 1 95 ? -16.780 -4.581 19.352 1.00 54.09 95 GLU A O 1
ATOM 739 N N . ARG A 1 96 ? -15.737 -3.143 17.980 1.00 54.66 96 ARG A N 1
ATOM 740 C CA . ARG A 1 96 ? -16.535 -3.481 16.795 1.00 54.66 96 ARG A CA 1
ATOM 741 C C . ARG A 1 96 ? -15.624 -3.841 15.628 1.00 54.66 96 ARG A C 1
ATOM 743 O O . ARG A 1 96 ? -15.199 -2.964 14.879 1.00 54.66 96 ARG A O 1
ATOM 750 N N . GLU A 1 97 ? -15.384 -5.133 15.440 1.00 50.59 97 GLU A N 1
ATOM 751 C CA . GLU A 1 97 ? -14.720 -5.669 14.250 1.00 50.59 97 GLU A CA 1
ATOM 752 C C . GLU A 1 97 ? -15.756 -6.096 13.199 1.00 50.59 97 GLU A C 1
ATOM 754 O O . GLU A 1 97 ? -16.795 -6.682 13.511 1.00 50.59 97 GLU A O 1
ATOM 759 N N . ARG A 1 98 ? -15.496 -5.758 11.929 1.00 51.59 98 ARG A N 1
ATOM 760 C CA . ARG A 1 98 ? -16.341 -6.129 10.785 1.00 51.59 98 ARG A CA 1
ATOM 761 C C . ARG A 1 98 ? -15.581 -7.107 9.903 1.00 51.59 98 ARG A C 1
ATOM 763 O O . ARG A 1 98 ? -14.540 -6.745 9.365 1.00 51.59 98 ARG A O 1
ATOM 770 N N . HIS A 1 99 ? -16.146 -8.291 9.719 1.00 49.53 99 HIS A N 1
ATOM 771 C CA . HIS A 1 99 ? -15.758 -9.222 8.662 1.00 49.53 99 HIS A CA 1
ATOM 772 C C . HIS A 1 99 ? -16.937 -9.395 7.684 1.00 49.53 99 HIS A C 1
ATOM 774 O O . HIS A 1 99 ? -18.015 -8.836 7.890 1.00 49.53 99 HIS A O 1
ATOM 780 N N . PHE A 1 100 ? -16.714 -10.076 6.571 1.00 47.19 100 PHE A N 1
ATOM 781 C CA . PHE A 1 100 ? -17.610 -10.122 5.419 1.00 47.19 100 PHE A CA 1
ATOM 782 C C . PHE A 1 100 ? -17.714 -11.609 4.986 1.00 47.19 100 PHE A C 1
ATOM 784 O O . PHE A 1 100 ? -16.671 -12.243 4.836 1.00 47.19 100 PHE A O 1
ATOM 791 N N . GLY A 1 101 ? -18.927 -12.188 4.885 1.00 55.09 101 GLY A N 1
ATOM 792 C CA . GLY A 1 101 ? -19.159 -13.595 4.482 1.00 55.09 101 GLY A CA 1
ATOM 793 C C . GLY A 1 101 ? -20.548 -13.870 3.861 1.00 55.09 101 GLY A C 1
ATOM 794 O O . GLY A 1 101 ? -21.525 -13.252 4.283 1.00 55.09 101 GLY A O 1
ATOM 795 N N . ASN A 1 102 ? -20.609 -14.790 2.886 1.00 56.78 102 ASN A N 1
ATOM 796 C CA . ASN A 1 102 ? -21.606 -14.862 1.807 1.00 56.78 102 ASN A CA 1
ATOM 797 C C . ASN A 1 102 ? -22.815 -15.789 2.053 1.00 56.78 102 ASN A C 1
ATOM 799 O O . ASN A 1 102 ? -22.678 -16.867 2.623 1.00 56.78 102 ASN A O 1
ATOM 803 N N . GLU A 1 103 ? -23.991 -15.427 1.518 1.00 57.06 103 GLU A N 1
ATOM 804 C CA . GLU A 1 103 ? -25.213 -16.254 1.565 1.00 57.06 103 GLU A CA 1
ATOM 805 C C . GLU A 1 103 ? -25.812 -16.523 0.168 1.00 57.06 103 GLU A C 1
ATOM 807 O O . GLU A 1 103 ? -25.769 -15.677 -0.724 1.00 57.06 103 GLU A O 1
ATOM 812 N N . THR A 1 104 ? -26.387 -17.719 -0.018 1.00 54.34 104 THR A N 1
ATOM 813 C CA . THR A 1 104 ? -27.144 -18.148 -1.212 1.00 54.34 104 THR A CA 1
ATOM 814 C C . THR A 1 104 ? -28.623 -18.258 -0.843 1.00 54.34 104 THR A C 1
ATOM 816 O O . THR A 1 104 ? -28.982 -19.066 0.010 1.00 54.34 104 THR A O 1
ATOM 819 N N . VAL A 1 105 ? -29.498 -17.453 -1.454 1.00 57.34 105 VAL A N 1
ATOM 820 C CA . VAL A 1 105 ? -30.939 -17.489 -1.147 1.00 57.34 105 VAL A CA 1
ATOM 821 C C . VAL A 1 105 ? -31.616 -18.547 -2.019 1.00 57.34 105 VAL A C 1
ATOM 823 O O . VAL A 1 105 ? -31.963 -18.290 -3.172 1.00 57.34 105 VAL A O 1
ATOM 826 N N . GLU A 1 106 ? -31.809 -19.752 -1.481 1.00 61.78 106 GLU A N 1
ATOM 827 C CA . GLU A 1 106 ? -32.695 -20.739 -2.100 1.00 61.78 106 GLU A CA 1
ATOM 828 C C . GLU A 1 106 ? -34.164 -20.396 -1.815 1.00 61.78 106 GLU A C 1
ATOM 830 O O . GLU A 1 106 ? -34.649 -20.518 -0.694 1.00 61.78 106 GLU A O 1
ATOM 835 N N . GLY A 1 107 ? -34.880 -20.030 -2.880 1.00 54.31 107 GLY A N 1
ATOM 836 C CA . GLY A 1 107 ? -36.313 -20.284 -3.013 1.00 54.31 107 GLY A CA 1
ATOM 837 C C . GLY A 1 107 ? -37.259 -19.156 -2.601 1.00 54.31 107 GLY A C 1
ATOM 838 O O . GLY A 1 107 ? -37.502 -18.929 -1.424 1.00 54.31 107 GLY A O 1
ATOM 839 N N . LEU A 1 108 ? -37.931 -18.581 -3.599 1.00 46.69 108 LEU A N 1
ATOM 840 C CA . LEU A 1 108 ? -39.359 -18.250 -3.547 1.00 46.69 108 LEU A CA 1
ATOM 841 C C . LEU A 1 108 ? -39.978 -18.668 -4.906 1.00 46.69 108 LEU A C 1
ATOM 843 O O . LEU A 1 108 ? -39.252 -18.632 -5.903 1.00 46.69 108 LEU A O 1
ATOM 847 N N . PRO A 1 109 ? -41.235 -19.159 -4.921 1.00 52.91 109 PRO A N 1
ATOM 848 C CA . PRO A 1 109 ? -41.840 -19.924 -6.025 1.00 52.91 109 PRO A CA 1
ATOM 849 C C . PRO A 1 109 ? -41.927 -19.187 -7.366 1.00 52.91 109 PRO A C 1
ATOM 851 O O . PRO A 1 109 ? -42.105 -17.948 -7.359 1.00 52.91 109 PRO A O 1
#

Radius of gyration: 37.93 Å; chains: 1; bounding box: 79×38×111 Å

Foldseek 3Di:
DVPVVVVVVVVVVVVVVVVVVVVVVVVVVVVVVVVVVVVVCVVVVVCDDPQFDWWWWDWDWDKDKDKDKDWDWDQDPVPRDTDIDIDIDIDIDIDTDTDTGTDGDDDDD

Secondary structure (DSSP, 8-state):
-HHHHHHHHHHHHHHHHHHHHHHHHHHHHHHHHHHHHHHHHHHHHTT--TT------EE--EEEEEEEEEEEEEEPTTT--EEEEEEEEEEEEEE--EE----------

pLDDT: mean 71.94, std 15.79, range [44.09, 97.25]

Sequence (109 aa):
MHKKAQSIIEYAVMLACIVFALIAMRLYITRGMQGRLRQVADDLGQAYDPRHTTSDITTQVGGHTVTTTNTQTITNPDTGENTIQTITTTNIDWERERHFGNETVEGLP